Protein AF-A0A4Y9PI02-F1 (afdb_monomer)

Radius of gyration: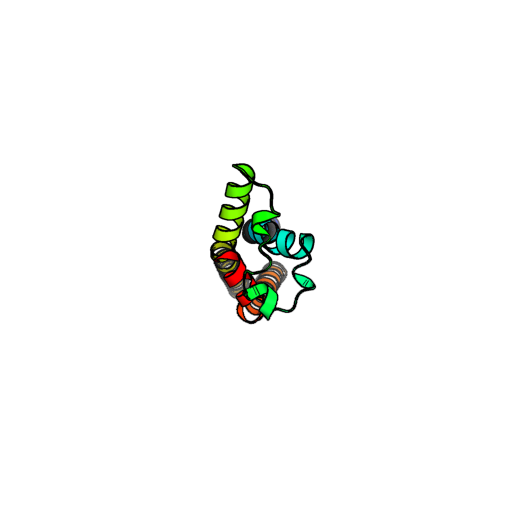 20.37 Å; Cα contacts (8 Å, |Δi|>4): 113; chains: 1; bounding box: 60×31×55 Å

Solvent-accessible surface area (backbone atoms only — not comparable to full-atom values): 7819 Å² total; per-residue (Å²): 137,82,85,80,76,80,72,76,71,61,63,62,49,52,50,50,53,51,48,53,50,51,50,51,49,64,33,40,46,42,31,46,61,39,44,51,44,55,38,58,76,71,47,52,80,77,49,58,65,71,56,53,44,60,55,77,76,55,55,78,78,75,42,66,75,62,76,70,23,53,50,42,50,50,40,20,60,49,17,71,62,44,28,62,52,41,38,50,52,49,28,52,52,19,49,53,48,26,50,53,20,58,78,69,71,57,52,86,56,61,21,53,53,22,46,52,52,22,53,49,34,51,50,52,49,47,56,45,76,71,31,71,65,43,56,28,51,50,47,39,72,74,108

Sequence (143 aa):
MTTTEARPRTDRDWRLVGWLIAVAVLGTLPYLIGVLLPYYVNGLHLLPLEEMASGRHDPKDLWPQGFVGGLAQLAGFLSLALTPLALAFIGLGSAAAGIAGLLTGDIRRTAAAAMIVLTGACALGLAWFLGDTSAALTTWRMD

Structure (mmCIF, N/CA/C/O backbone):
data_AF-A0A4Y9PI02-F1
#
_entry.id   AF-A0A4Y9PI02-F1
#
loop_
_atom_site.group_PDB
_atom_site.id
_atom_site.type_symbol
_atom_site.label_atom_id
_atom_site.label_alt_id
_atom_site.label_comp_id
_atom_site.label_asym_id
_atom_site.label_entity_id
_atom_site.label_seq_id
_atom_site.pdbx_PDB_ins_code
_atom_site.Cartn_x
_atom_site.Cartn_y
_atom_site.Cartn_z
_atom_site.occupancy
_atom_site.B_iso_or_equiv
_atom_site.auth_seq_id
_atom_site.auth_comp_id
_atom_site.auth_asym_id
_atom_site.auth_atom_id
_atom_site.pdbx_PDB_model_num
ATOM 1 N N . MET A 1 1 ? -41.305 9.989 33.162 1.00 47.00 1 MET A N 1
ATOM 2 C CA . MET A 1 1 ? -40.844 9.079 32.093 1.00 47.00 1 MET A CA 1
ATOM 3 C C . MET A 1 1 ? -40.067 9.906 31.087 1.00 47.00 1 MET A C 1
ATOM 5 O O . MET A 1 1 ? -40.673 10.639 30.323 1.00 47.00 1 MET A O 1
ATOM 9 N N . THR A 1 2 ? -38.741 9.881 31.161 1.00 50.91 2 THR A N 1
ATOM 10 C CA . THR A 1 2 ? -37.853 10.565 30.213 1.00 5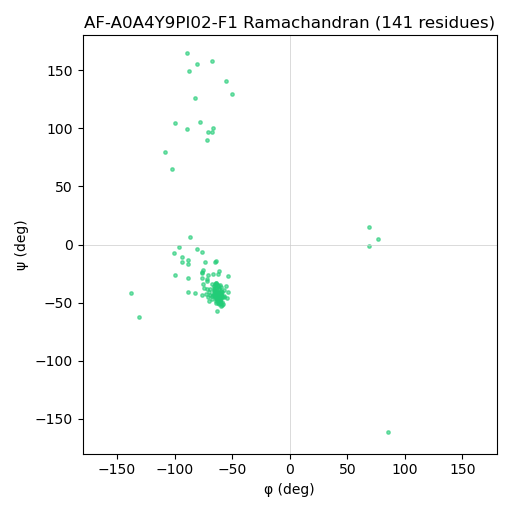0.91 2 THR A CA 1
ATOM 11 C C . THR A 1 2 ? -37.349 9.532 29.215 1.00 50.91 2 THR A C 1
ATOM 13 O O . THR A 1 2 ? -36.523 8.687 29.553 1.00 50.91 2 THR A O 1
ATOM 16 N N . THR A 1 3 ? -37.898 9.556 28.006 1.00 56.12 3 THR A N 1
ATOM 17 C CA . THR A 1 3 ? -37.401 8.810 26.851 1.00 56.12 3 THR A CA 1
ATOM 18 C C . THR A 1 3 ? -36.089 9.440 26.399 1.00 56.12 3 THR A C 1
ATOM 20 O O . THR A 1 3 ? -36.069 10.446 25.695 1.00 56.12 3 THR A O 1
ATOM 23 N N . THR A 1 4 ? -34.975 8.869 26.847 1.00 54.75 4 THR A N 1
ATOM 24 C CA . THR A 1 4 ? -33.645 9.196 26.332 1.00 54.75 4 THR A CA 1
ATOM 25 C C . THR A 1 4 ? -33.530 8.604 24.929 1.00 54.75 4 THR A C 1
ATOM 27 O O . THR A 1 4 ? -33.158 7.445 24.761 1.00 54.75 4 THR A O 1
ATOM 30 N N . GLU A 1 5 ? -33.907 9.373 23.910 1.00 55.75 5 GLU A N 1
ATOM 31 C CA . GLU A 1 5 ? -33.640 9.015 22.518 1.00 55.75 5 GLU A CA 1
ATOM 32 C C . GLU A 1 5 ? -32.125 9.045 22.272 1.00 55.75 5 GLU A C 1
ATOM 34 O O . GLU A 1 5 ? -31.509 10.098 22.097 1.00 55.75 5 GLU A O 1
ATOM 39 N N . ALA A 1 6 ? -31.503 7.868 22.280 1.00 58.44 6 ALA A N 1
ATOM 40 C CA . ALA A 1 6 ? -30.130 7.689 21.837 1.00 58.44 6 ALA A CA 1
ATOM 41 C C . ALA A 1 6 ? -30.056 7.932 20.318 1.00 58.44 6 ALA A C 1
ATOM 43 O O . ALA A 1 6 ? -30.362 7.055 19.512 1.00 58.44 6 ALA A O 1
ATOM 44 N N . ARG A 1 7 ? -29.682 9.153 19.920 1.00 58.16 7 ARG A N 1
ATOM 45 C CA . ARG A 1 7 ? -29.412 9.520 18.521 1.00 58.16 7 ARG A CA 1
ATOM 46 C C . ARG A 1 7 ? -28.156 8.816 17.964 1.00 58.16 7 ARG A C 1
ATOM 48 O O . ARG A 1 7 ? -27.305 8.360 18.730 1.00 58.16 7 ARG A O 1
ATOM 55 N N . PRO A 1 8 ? -28.045 8.694 16.628 1.00 53.53 8 PRO A N 1
ATOM 56 C CA . PRO A 1 8 ? -27.414 7.565 15.954 1.00 53.53 8 PRO A CA 1
ATOM 57 C C . PRO A 1 8 ? -25.888 7.660 15.987 1.00 53.53 8 PRO A C 1
ATOM 59 O O . PRO A 1 8 ? -25.259 8.414 15.248 1.00 53.53 8 PRO A O 1
ATOM 62 N N . ARG A 1 9 ? -25.270 6.838 16.836 1.00 59.75 9 ARG A N 1
ATOM 63 C CA . ARG A 1 9 ? -23.809 6.689 16.934 1.00 59.75 9 ARG A CA 1
ATOM 64 C C . ARG A 1 9 ? -23.180 6.106 15.652 1.00 59.75 9 ARG A C 1
ATOM 66 O O . ARG A 1 9 ? -21.981 6.241 15.437 1.00 59.75 9 ARG A O 1
ATOM 73 N N . THR A 1 10 ? -24.000 5.538 14.768 1.00 63.50 10 THR A N 1
ATOM 74 C CA . THR A 1 10 ? -23.602 4.864 13.524 1.00 63.50 10 THR A CA 1
ATOM 75 C C . THR A 1 10 ? -22.935 5.776 12.496 1.00 63.50 10 THR A C 1
ATOM 77 O O . THR A 1 10 ? -22.035 5.328 11.789 1.00 63.50 10 THR A O 1
ATOM 80 N N . ASP A 1 11 ? -23.324 7.048 12.402 1.00 70.38 11 ASP A N 1
ATOM 81 C CA . ASP A 1 11 ? -22.837 7.920 11.320 1.00 70.38 11 ASP A CA 1
ATOM 82 C C . ASP A 1 11 ? -21.362 8.302 11.498 1.00 70.38 11 ASP A C 1
ATOM 84 O O . ASP A 1 11 ? -20.626 8.472 10.524 1.00 70.38 11 ASP A O 1
ATOM 88 N N . ARG A 1 12 ? -20.903 8.414 12.750 1.00 72.19 12 ARG A N 1
ATOM 89 C CA . ARG A 1 12 ? -19.503 8.722 13.073 1.00 72.19 12 ARG A CA 1
ATOM 90 C C . ARG A 1 12 ? -18.577 7.555 12.728 1.00 72.19 12 ARG A C 1
ATOM 92 O O . ARG A 1 12 ? -17.482 7.774 12.213 1.00 72.19 12 ARG A O 1
ATOM 99 N N . ASP A 1 13 ? -19.047 6.341 12.965 1.00 71.06 13 ASP A N 1
ATOM 100 C CA . ASP A 1 13 ? -18.307 5.101 12.749 1.00 71.06 13 ASP A CA 1
ATOM 101 C C . ASP A 1 13 ? -18.101 4.820 11.256 1.00 71.06 13 ASP A C 1
ATOM 103 O O . ASP A 1 13 ? -16.987 4.530 10.819 1.00 71.06 13 ASP A O 1
ATOM 107 N N . TRP A 1 14 ? -19.140 5.019 10.440 1.00 73.94 14 TRP A N 1
ATOM 108 C CA . TRP A 1 14 ? -19.028 4.901 8.984 1.00 73.94 14 TRP A CA 1
ATOM 109 C C . TRP A 1 14 ? -18.154 5.983 8.358 1.00 73.94 14 TRP A C 1
ATOM 111 O O . TRP A 1 14 ? -17.435 5.705 7.400 1.00 73.94 14 TRP A O 1
ATOM 121 N N . ARG A 1 15 ? -18.155 7.200 8.915 1.00 81.00 15 ARG A N 1
ATOM 122 C CA . ARG A 1 15 ? -17.224 8.255 8.491 1.00 81.00 15 ARG A CA 1
ATOM 123 C C . ARG A 1 15 ? -15.775 7.865 8.755 1.00 81.00 15 ARG A C 1
ATOM 125 O O . ARG A 1 15 ? -14.937 8.106 7.894 1.00 81.00 15 ARG A O 1
ATOM 132 N N . LEU A 1 16 ? -15.478 7.254 9.904 1.00 76.75 16 LEU A N 1
ATOM 133 C CA . LEU A 1 16 ? -14.129 6.777 10.219 1.00 76.75 16 LEU A CA 1
ATOM 134 C C . LEU A 1 16 ? -13.689 5.675 9.249 1.00 76.75 16 LEU A C 1
ATOM 136 O O . LEU A 1 16 ? -12.595 5.754 8.699 1.00 76.75 16 LEU A O 1
ATOM 140 N N . VAL A 1 17 ? -14.551 4.686 8.995 1.00 74.25 17 VAL A N 1
ATOM 141 C CA . VAL A 1 17 ? -14.270 3.615 8.024 1.00 74.25 17 VAL A CA 1
ATOM 142 C C . VAL A 1 17 ? -14.065 4.191 6.622 1.00 74.25 17 VAL A C 1
ATOM 144 O O . VAL A 1 17 ? -13.089 3.851 5.958 1.00 74.25 17 VAL A O 1
ATOM 147 N N . GLY A 1 18 ? -14.928 5.114 6.191 1.00 79.94 18 GLY A N 1
ATOM 148 C CA . GLY A 1 18 ? -14.784 5.811 4.913 1.00 79.94 18 GLY A CA 1
ATOM 149 C C . GLY A 1 18 ? -13.466 6.580 4.807 1.00 79.94 18 GLY A C 1
ATOM 150 O O . GLY A 1 18 ? -12.803 6.510 3.775 1.00 79.94 18 GLY A O 1
ATOM 151 N N . TRP A 1 19 ? -13.036 7.244 5.883 1.00 83.19 19 TRP A N 1
ATOM 152 C CA . TRP A 1 19 ? -11.735 7.912 5.946 1.00 83.19 19 TRP A CA 1
ATOM 153 C C . TRP A 1 19 ? -10.563 6.936 5.856 1.00 83.19 19 TRP A C 1
ATOM 155 O O . TRP A 1 19 ? -9.633 7.189 5.096 1.00 83.19 19 TRP A O 1
ATOM 165 N N . LEU A 1 20 ? -10.611 5.815 6.578 1.00 75.88 20 LEU A N 1
ATOM 166 C CA . LEU A 1 20 ? -9.570 4.784 6.512 1.00 75.88 20 LEU A CA 1
ATOM 167 C C . LEU A 1 20 ? -9.453 4.202 5.098 1.00 75.88 20 LEU A C 1
ATOM 169 O O . LEU A 1 20 ? -8.343 4.050 4.595 1.00 75.88 20 LEU A O 1
ATOM 173 N N . ILE A 1 21 ? -10.585 3.950 4.432 1.00 78.44 21 ILE A N 1
ATOM 174 C CA . ILE A 1 21 ? -10.616 3.504 3.032 1.00 78.44 21 ILE A CA 1
ATOM 175 C C . ILE A 1 21 ? -10.034 4.580 2.113 1.00 78.44 21 ILE A C 1
ATOM 177 O O . ILE A 1 21 ? -9.197 4.268 1.272 1.00 78.44 21 ILE A O 1
ATOM 181 N N . ALA A 1 22 ? -10.434 5.844 2.273 1.00 83.19 22 ALA A N 1
ATOM 182 C CA . ALA A 1 22 ? -9.925 6.937 1.448 1.00 83.19 22 ALA A CA 1
ATOM 183 C C . ALA A 1 22 ? -8.403 7.088 1.585 1.00 83.19 22 ALA A C 1
ATOM 185 O O . ALA A 1 22 ? -7.708 7.206 0.579 1.00 83.19 22 ALA A O 1
ATOM 186 N N . VAL A 1 23 ? -7.874 7.014 2.809 1.00 82.75 23 VAL A N 1
ATOM 187 C CA . VAL A 1 23 ? -6.428 7.046 3.070 1.00 82.75 23 VAL A CA 1
ATOM 188 C C . VAL A 1 23 ? -5.734 5.819 2.474 1.00 82.75 23 VAL A C 1
ATOM 190 O O . VAL A 1 23 ? -4.67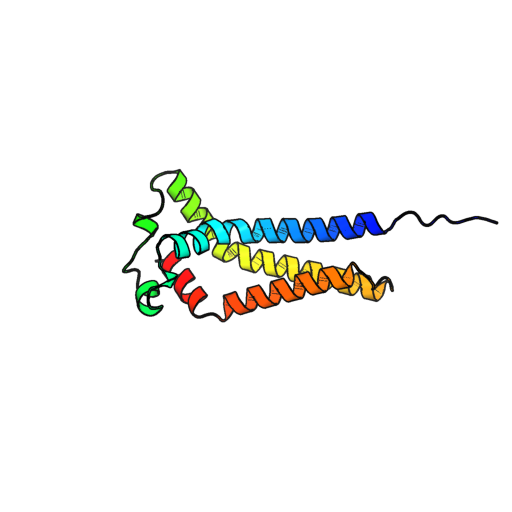3 5.966 1.874 1.00 82.75 23 VAL A O 1
ATOM 193 N N . ALA A 1 24 ? -6.341 4.631 2.560 1.00 74.44 24 ALA A N 1
ATOM 194 C CA . ALA A 1 24 ? -5.817 3.418 1.930 1.00 74.44 24 ALA A CA 1
ATOM 195 C C . ALA A 1 24 ? -5.714 3.547 0.413 1.00 74.44 24 ALA A C 1
ATOM 197 O O . ALA A 1 24 ? -4.662 3.268 -0.164 1.00 74.44 24 ALA A O 1
ATOM 198 N N . VAL A 1 25 ? -6.779 4.021 -0.231 1.00 80.56 25 VAL A N 1
ATOM 199 C CA . VAL A 1 25 ? -6.796 4.251 -1.675 1.00 80.56 25 VAL A CA 1
ATOM 200 C C . VAL A 1 25 ? -5.752 5.300 -2.039 1.00 80.56 25 VAL A C 1
ATOM 202 O O . VAL A 1 25 ? -4.905 5.032 -2.879 1.00 80.56 25 VAL A O 1
ATOM 205 N N . LEU A 1 26 ? -5.733 6.455 -1.372 1.00 83.44 26 LEU A N 1
ATOM 206 C CA . LEU A 1 26 ? -4.790 7.533 -1.681 1.00 83.44 26 LEU A CA 1
ATOM 207 C C . LEU A 1 26 ? -3.325 7.149 -1.429 1.00 83.44 26 LEU A C 1
ATOM 209 O O . LEU A 1 26 ? -2.453 7.594 -2.168 1.00 83.44 26 LEU A O 1
ATOM 213 N N . GLY A 1 27 ? -3.044 6.316 -0.426 1.00 78.12 27 GLY A N 1
ATOM 214 C CA . GLY A 1 27 ? -1.691 5.833 -0.132 1.00 78.12 27 GLY A CA 1
ATOM 215 C C . GLY A 1 27 ? -1.196 4.739 -1.084 1.00 78.12 27 GLY A C 1
ATOM 216 O O . GLY A 1 27 ? 0.012 4.567 -1.250 1.00 78.12 27 GLY A O 1
ATOM 217 N N . THR A 1 28 ? -2.111 4.006 -1.725 1.00 74.25 28 THR A N 1
ATOM 218 C CA . THR A 1 28 ? -1.778 2.918 -2.663 1.00 74.25 28 THR A CA 1
ATOM 219 C C . THR A 1 28 ? -1.867 3.345 -4.128 1.00 74.25 28 THR A C 1
ATOM 221 O O . THR A 1 28 ? -1.140 2.805 -4.957 1.00 74.25 28 THR A O 1
ATOM 224 N N . LEU A 1 29 ? -2.686 4.348 -4.465 1.00 80.38 29 LEU A N 1
ATOM 225 C CA . LEU A 1 29 ? -2.886 4.820 -5.840 1.00 80.38 29 LEU A CA 1
ATOM 226 C C . LEU A 1 29 ? -1.575 5.207 -6.552 1.00 80.38 29 LEU A C 1
ATOM 228 O O . LEU A 1 29 ? -1.382 4.771 -7.689 1.00 80.38 29 LEU A O 1
ATOM 232 N N . PRO A 1 30 ? -0.652 5.972 -5.927 1.00 80.62 30 PRO A N 1
ATOM 233 C CA . PRO A 1 30 ? 0.605 6.344 -6.572 1.00 80.62 30 PRO A CA 1
ATOM 234 C C . PRO A 1 30 ? 1.463 5.124 -6.911 1.00 80.62 30 PRO A C 1
ATOM 236 O O . PRO A 1 30 ? 2.105 5.104 -7.955 1.00 80.62 30 PRO A O 1
ATOM 239 N N . TYR A 1 31 ? 1.420 4.091 -6.069 1.00 75.62 31 TYR A N 1
ATOM 240 C CA . TYR A 1 31 ? 2.132 2.838 -6.292 1.00 75.62 31 TYR A CA 1
ATOM 241 C C . TYR A 1 31 ? 1.511 2.024 -7.432 1.00 75.62 31 TYR A C 1
ATOM 243 O O . TYR A 1 31 ? 2.211 1.570 -8.341 1.00 75.62 31 TYR A O 1
ATOM 251 N N . LEU A 1 32 ? 0.178 1.910 -7.440 1.00 80.38 32 LEU A N 1
ATOM 252 C CA . LEU A 1 32 ? -0.556 1.241 -8.514 1.00 80.38 32 LEU A CA 1
ATOM 253 C C . LEU A 1 32 ? -0.249 1.870 -9.879 1.00 80.38 32 LEU A C 1
ATOM 255 O O . LEU A 1 32 ? 0.006 1.153 -10.840 1.00 80.38 32 LEU A O 1
ATOM 259 N N . ILE A 1 33 ? -0.244 3.202 -9.962 1.00 80.94 33 ILE A N 1
ATOM 260 C CA . ILE A 1 33 ? -0.067 3.937 -11.222 1.00 80.94 33 ILE A CA 1
ATOM 261 C C . ILE A 1 33 ? 1.411 4.067 -11.608 1.00 80.94 33 ILE A C 1
ATOM 263 O O . ILE A 1 33 ? 1.752 3.949 -12.781 1.00 80.94 33 ILE A O 1
ATOM 267 N N . GLY A 1 34 ? 2.287 4.346 -10.644 1.00 75.44 34 GLY A N 1
ATOM 268 C CA . GLY A 1 34 ? 3.691 4.684 -10.887 1.00 75.44 34 GLY A CA 1
ATOM 269 C C . GLY A 1 34 ? 4.641 3.489 -10.942 1.00 75.44 34 GLY A C 1
ATOM 270 O O . GLY A 1 34 ? 5.787 3.664 -11.368 1.00 75.44 34 GLY A O 1
ATOM 271 N N . VAL A 1 35 ? 4.185 2.307 -10.507 1.00 77.31 35 VAL A N 1
ATOM 272 C CA . VAL A 1 35 ? 4.993 1.078 -10.456 1.00 77.31 35 VAL A CA 1
ATOM 273 C C . VAL A 1 35 ? 4.261 -0.105 -11.097 1.00 77.31 35 VAL A C 1
ATOM 275 O O . VAL A 1 35 ? 4.719 -0.614 -12.118 1.00 77.31 35 VAL A O 1
ATOM 278 N N . LEU A 1 36 ? 3.109 -0.526 -10.557 1.00 79.25 36 LEU A N 1
ATOM 279 C CA . LEU A 1 36 ? 2.418 -1.742 -11.030 1.00 79.25 36 LEU A CA 1
ATOM 280 C C . LEU A 1 36 ? 1.864 -1.611 -12.450 1.00 79.25 36 LEU A C 1
ATOM 282 O O . LEU A 1 36 ? 1.999 -2.530 -13.253 1.00 79.25 36 LEU A O 1
ATOM 286 N N . LEU A 1 37 ? 1.230 -0.486 -12.770 1.00 81.56 37 LEU A N 1
ATOM 287 C CA . LEU A 1 37 ? 0.685 -0.249 -14.100 1.00 81.56 37 LEU A CA 1
ATOM 288 C C . LEU A 1 37 ? 1.791 -0.317 -15.174 1.00 81.56 37 LEU A C 1
ATOM 290 O O . LEU A 1 37 ? 1.633 -1.113 -16.099 1.00 81.56 37 LEU A O 1
ATOM 294 N N . PRO A 1 38 ? 2.926 0.404 -15.052 1.00 76.19 38 PRO A N 1
ATOM 295 C CA . PRO A 1 38 ? 4.051 0.239 -15.967 1.00 76.19 38 PRO A CA 1
ATOM 296 C C . PRO A 1 38 ? 4.591 -1.187 -16.027 1.00 76.19 38 PRO A C 1
ATOM 298 O O . PRO A 1 38 ? 4.910 -1.665 -17.114 1.00 76.19 38 PRO A O 1
ATOM 301 N N . TYR A 1 39 ? 4.665 -1.878 -14.890 1.00 77.56 39 TYR A N 1
ATOM 302 C CA . TYR A 1 39 ? 5.123 -3.263 -14.829 1.00 77.56 39 TYR A CA 1
ATOM 303 C C . TYR A 1 39 ? 4.270 -4.202 -15.701 1.00 77.56 39 TYR A C 1
ATOM 305 O O . TYR A 1 39 ? 4.804 -4.992 -16.484 1.00 77.56 39 TYR A O 1
ATOM 313 N N . TYR A 1 40 ? 2.941 -4.081 -15.640 1.00 81.50 40 TYR A N 1
ATOM 314 C CA . TYR A 1 40 ? 2.051 -4.900 -16.467 1.00 81.50 40 TYR A CA 1
ATOM 315 C C . TYR A 1 40 ? 1.991 -4.442 -17.924 1.00 81.50 40 TYR A C 1
ATOM 317 O O . TYR A 1 40 ? 2.059 -5.284 -18.818 1.00 81.50 40 TYR A O 1
ATOM 325 N N . VAL A 1 41 ? 1.897 -3.131 -18.170 1.00 81.94 41 VAL A N 1
ATOM 326 C CA . VAL A 1 41 ? 1.783 -2.561 -19.526 1.00 81.94 41 VAL A CA 1
ATOM 327 C C . VAL A 1 41 ? 3.008 -2.889 -20.379 1.00 81.94 41 VAL A C 1
ATOM 329 O O . VAL A 1 41 ? 2.859 -3.188 -21.559 1.00 81.94 41 VAL A O 1
ATOM 332 N N . ASN A 1 42 ? 4.203 -2.896 -19.784 1.00 76.44 42 ASN A N 1
ATOM 333 C CA . ASN A 1 42 ? 5.440 -3.229 -20.495 1.00 76.44 42 ASN A CA 1
ATOM 334 C C . ASN A 1 42 ? 5.739 -4.738 -20.534 1.00 76.44 42 ASN A C 1
ATOM 336 O O . ASN A 1 42 ? 6.811 -5.135 -20.976 1.00 76.44 42 ASN A O 1
ATOM 340 N N . GLY A 1 43 ? 4.824 -5.591 -20.059 1.00 77.12 43 GLY A N 1
ATOM 341 C CA . GLY A 1 43 ? 5.006 -7.043 -20.120 1.00 77.12 43 GLY A CA 1
ATOM 342 C C . GLY A 1 43 ? 6.107 -7.589 -19.206 1.00 77.12 43 GLY A C 1
ATOM 343 O O . GLY A 1 43 ? 6.488 -8.744 -19.360 1.00 77.12 43 GLY A O 1
ATOM 344 N N . LEU A 1 44 ? 6.594 -6.812 -18.230 1.00 76.56 44 LEU A N 1
ATOM 345 C CA . LEU A 1 44 ? 7.678 -7.236 -17.329 1.00 76.56 44 LEU A CA 1
ATOM 346 C C . LEU A 1 44 ? 7.300 -8.456 -16.483 1.00 76.56 44 LEU A C 1
ATOM 348 O O . LEU A 1 44 ? 8.161 -9.235 -16.098 1.00 76.56 44 LEU A O 1
ATOM 352 N N . HIS A 1 45 ? 6.005 -8.655 -16.246 1.00 79.31 45 HIS A N 1
ATOM 353 C CA . HIS A 1 45 ? 5.458 -9.843 -15.592 1.00 79.31 45 HIS A CA 1
ATOM 354 C C . HIS A 1 45 ? 5.658 -11.154 -16.365 1.00 79.31 45 HIS A C 1
ATOM 356 O O . HIS A 1 45 ? 5.451 -12.224 -15.797 1.00 79.31 45 HIS A O 1
ATOM 3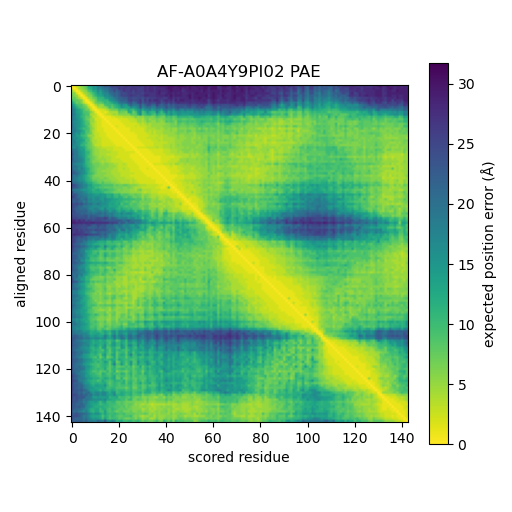62 N N . LEU A 1 46 ? 6.027 -11.084 -17.646 1.00 83.19 46 LEU A N 1
ATOM 363 C CA . LEU A 1 46 ? 6.326 -12.249 -18.481 1.00 83.19 46 LEU A CA 1
ATOM 364 C C . LEU A 1 46 ? 7.821 -12.597 -18.485 1.00 83.19 46 LEU A C 1
ATOM 366 O O . LEU A 1 46 ? 8.187 -13.657 -18.989 1.00 83.19 46 LEU A O 1
ATOM 370 N N . LEU A 1 47 ? 8.676 -11.717 -17.953 1.00 80.69 47 LEU A N 1
ATOM 371 C CA . LEU A 1 47 ? 10.119 -11.924 -17.907 1.00 80.69 47 LEU A CA 1
ATOM 372 C C . LEU A 1 47 ? 10.530 -12.697 -16.643 1.00 80.69 47 LEU A C 1
ATOM 374 O O . LEU A 1 47 ? 9.908 -12.536 -15.587 1.00 80.69 47 LEU A O 1
ATOM 378 N N . PRO A 1 48 ? 11.605 -13.501 -16.710 1.00 83.69 48 PRO A N 1
ATOM 379 C CA . PRO A 1 48 ? 12.247 -14.040 -15.518 1.00 83.69 48 PRO A CA 1
ATOM 380 C C . PRO A 1 48 ? 12.650 -12.915 -14.555 1.00 83.69 48 PRO A C 1
ATOM 382 O O . PRO A 1 48 ? 13.157 -11.873 -14.977 1.00 83.69 48 PRO A O 1
ATOM 385 N N . LEU A 1 49 ? 12.481 -13.140 -13.247 1.00 74.62 49 LEU A N 1
ATOM 386 C CA . LEU A 1 49 ? 12.811 -12.153 -12.206 1.00 74.62 49 LEU A CA 1
ATOM 387 C C . LEU A 1 49 ? 14.269 -11.670 -12.284 1.00 74.62 49 LEU A C 1
ATOM 389 O O . LEU A 1 49 ? 14.536 -10.495 -12.053 1.00 74.62 49 LEU A O 1
ATOM 393 N N . GLU A 1 50 ? 15.199 -12.553 -12.655 1.00 78.56 50 GLU A N 1
ATOM 394 C CA . GLU A 1 50 ? 16.624 -12.234 -12.816 1.00 78.56 50 GLU A CA 1
ATOM 395 C C . GLU A 1 50 ? 16.876 -11.245 -13.963 1.00 78.56 50 GLU A C 1
ATOM 397 O O . GLU A 1 50 ? 17.672 -10.317 -13.829 1.00 78.56 50 GLU A O 1
ATOM 402 N N . GLU A 1 51 ? 16.163 -11.398 -15.082 1.00 75.19 51 GLU A N 1
ATOM 403 C CA . GLU A 1 51 ? 16.268 -10.495 -16.231 1.00 75.19 51 GLU A CA 1
ATOM 404 C C . GLU A 1 51 ? 15.630 -9.140 -15.925 1.00 75.19 51 GLU A C 1
ATOM 406 O O . GLU A 1 51 ? 16.188 -8.100 -16.278 1.00 75.19 51 GLU A O 1
ATOM 411 N N . MET A 1 52 ? 14.511 -9.142 -15.200 1.00 72.62 52 MET A N 1
ATOM 412 C CA . MET A 1 52 ? 13.843 -7.925 -14.745 1.00 72.62 52 MET A CA 1
ATOM 413 C C . MET A 1 52 ? 14.713 -7.125 -13.762 1.00 72.62 52 MET A C 1
ATOM 415 O O . MET A 1 52 ? 14.816 -5.906 -13.879 1.00 72.62 52 MET A O 1
ATOM 419 N N . ALA A 1 53 ? 15.368 -7.806 -12.818 1.00 72.50 53 ALA A N 1
ATOM 420 C CA . ALA A 1 53 ? 16.255 -7.179 -11.841 1.00 72.50 53 ALA A CA 1
ATOM 421 C C . ALA A 1 53 ? 17.597 -6.722 -12.442 1.00 72.50 53 ALA A C 1
ATOM 423 O O . ALA A 1 53 ? 18.304 -5.942 -11.814 1.00 72.50 53 ALA A O 1
ATOM 424 N N . SER A 1 54 ? 17.954 -7.191 -13.645 1.00 74.12 54 SER A N 1
ATOM 425 C CA . SER A 1 54 ? 19.229 -6.861 -14.298 1.00 74.12 54 SER A CA 1
ATOM 426 C C . SER A 1 54 ? 19.296 -5.458 -14.912 1.00 74.12 54 SER A C 1
ATOM 428 O O . SER A 1 54 ? 20.336 -5.097 -15.459 1.00 74.12 54 SER A O 1
ATOM 430 N N . GLY A 1 55 ? 18.183 -4.713 -14.930 1.00 66.38 55 GLY A N 1
ATOM 431 C CA . GLY A 1 55 ? 18.098 -3.384 -15.554 1.00 66.38 55 GLY A CA 1
ATOM 432 C C . GLY A 1 55 ? 18.203 -3.391 -17.089 1.00 66.38 55 GLY A C 1
ATOM 433 O O . GLY A 1 55 ? 18.101 -2.350 -17.728 1.00 66.38 55 GLY A O 1
ATOM 434 N N . ARG A 1 56 ? 18.382 -4.563 -17.718 1.00 66.06 56 ARG A N 1
ATOM 435 C CA . ARG A 1 56 ? 18.661 -4.695 -19.159 1.00 66.06 56 ARG A CA 1
ATOM 436 C C . ARG A 1 56 ? 17.456 -4.368 -20.055 1.00 66.06 56 ARG A C 1
ATOM 438 O O . ARG A 1 56 ? 17.644 -3.967 -21.201 1.00 66.06 56 ARG A O 1
ATOM 445 N N . HIS A 1 57 ? 16.236 -4.531 -19.546 1.00 63.94 57 HIS A N 1
ATOM 446 C CA . HIS A 1 57 ? 14.993 -4.170 -20.229 1.00 63.94 57 HIS A CA 1
ATOM 447 C C . HIS A 1 57 ? 14.387 -2.956 -19.557 1.00 63.94 57 HIS A C 1
ATOM 449 O O . HIS A 1 57 ? 13.492 -3.108 -18.732 1.00 63.94 57 HIS A O 1
ATOM 455 N N . ASP A 1 58 ? 14.915 -1.774 -19.869 1.00 62.53 58 ASP A N 1
ATOM 456 C CA . ASP A 1 58 ? 14.612 -0.596 -19.083 1.00 62.53 58 ASP A CA 1
ATOM 457 C C . ASP A 1 58 ? 13.360 0.155 -19.579 1.00 62.53 58 ASP A C 1
ATOM 459 O O . ASP A 1 58 ? 13.412 0.924 -20.539 1.00 62.53 58 ASP A O 1
ATOM 463 N N . PRO A 1 59 ? 12.182 -0.024 -18.961 1.00 55.97 59 PRO A N 1
ATOM 464 C CA . PRO A 1 59 ? 10.937 0.556 -19.433 1.00 55.97 59 PRO A CA 1
ATOM 465 C C . PRO A 1 59 ? 10.799 2.018 -19.012 1.00 55.97 59 PRO A C 1
ATOM 467 O O . PRO A 1 59 ? 9.829 2.654 -19.418 1.00 55.97 59 PRO A O 1
ATOM 470 N N . LYS A 1 60 ? 11.728 2.590 -18.222 1.00 59.94 60 LYS A N 1
ATOM 471 C CA . LYS A 1 60 ? 11.789 4.058 -18.047 1.00 59.94 60 LYS A CA 1
ATOM 472 C C . LYS A 1 60 ? 12.050 4.763 -19.378 1.00 59.94 60 LYS A C 1
ATOM 474 O O . LYS A 1 60 ? 11.599 5.898 -19.513 1.00 59.94 60 LYS A O 1
ATOM 479 N N . ASP A 1 61 ? 12.634 4.076 -20.362 1.00 61.53 61 ASP A N 1
ATOM 480 C CA . ASP A 1 61 ? 12.728 4.567 -21.741 1.00 61.53 61 ASP A CA 1
ATOM 481 C C . ASP A 1 61 ? 11.401 4.450 -22.512 1.00 61.53 61 ASP A C 1
ATOM 483 O O . ASP A 1 61 ? 11.157 5.219 -23.442 1.00 61.53 61 ASP A O 1
ATOM 487 N N . LEU A 1 62 ? 10.527 3.522 -22.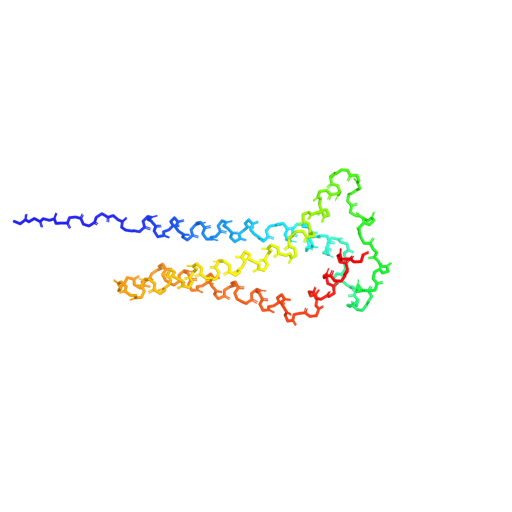109 1.00 59.62 62 LEU A N 1
ATOM 488 C CA . LEU A 1 62 ? 9.225 3.236 -22.730 1.00 59.62 62 LEU A CA 1
ATOM 489 C C . LEU A 1 62 ? 8.057 3.993 -22.074 1.00 59.62 62 LEU A C 1
ATOM 491 O O . LEU A 1 62 ? 6.964 4.073 -22.638 1.00 59.62 62 LEU A O 1
ATOM 495 N N . TRP A 1 63 ? 8.266 4.550 -20.880 1.00 67.00 63 TRP A N 1
ATOM 496 C CA . TRP A 1 63 ? 7.291 5.385 -20.181 1.00 67.00 63 TRP A CA 1
ATOM 497 C C . TRP A 1 63 ? 7.314 6.817 -20.741 1.00 67.00 63 TRP A C 1
ATOM 499 O O . TRP A 1 63 ? 8.335 7.231 -21.292 1.00 67.00 63 TRP A O 1
ATOM 509 N N . PRO A 1 64 ? 6.221 7.602 -20.631 1.00 67.31 64 PRO A N 1
ATOM 510 C CA . PRO A 1 64 ? 6.166 8.944 -21.200 1.00 67.31 64 PRO A CA 1
ATOM 511 C C . PRO A 1 64 ? 7.391 9.768 -20.804 1.00 67.31 64 PRO A C 1
ATOM 513 O O . PRO A 1 64 ? 7.736 9.832 -19.629 1.00 67.31 64 PRO A O 1
ATOM 516 N N . GLN A 1 65 ? 8.043 10.387 -21.785 1.00 74.56 65 GLN A N 1
ATOM 517 C CA . GLN A 1 65 ? 9.234 11.217 -21.597 1.00 74.56 65 GLN A CA 1
ATOM 518 C C . GLN A 1 65 ? 8.840 12.685 -21.327 1.00 74.56 65 GLN A C 1
ATOM 520 O O . GLN A 1 65 ? 7.701 13.103 -21.559 1.00 74.56 65 GLN A O 1
ATOM 525 N N . GLY A 1 66 ? 9.782 13.495 -20.839 1.00 76.69 66 GLY A N 1
ATOM 526 C CA . GLY A 1 66 ? 9.567 14.920 -20.551 1.00 76.69 66 GLY A CA 1
ATOM 527 C C . GLY A 1 66 ? 8.975 15.198 -19.163 1.00 76.69 66 GLY A C 1
ATOM 528 O O . GLY A 1 66 ? 9.048 14.368 -18.262 1.00 76.69 66 GLY A O 1
ATOM 529 N N . PHE A 1 67 ? 8.395 16.388 -18.966 1.00 79.88 67 PHE A N 1
ATOM 530 C CA . PHE A 1 67 ? 7.948 16.861 -17.643 1.00 79.88 67 PHE A CA 1
ATOM 531 C C . PHE A 1 67 ? 6.939 15.919 -16.961 1.00 79.88 67 PHE A C 1
ATOM 533 O O . PHE A 1 67 ? 7.080 15.599 -15.783 1.00 79.88 67 PHE A O 1
ATOM 540 N N . VAL A 1 68 ? 5.952 15.423 -17.716 1.00 78.56 68 VAL A N 1
ATOM 541 C CA . VAL A 1 68 ? 4.946 14.468 -17.214 1.00 78.56 68 VAL A CA 1
ATOM 542 C C . VAL A 1 68 ? 5.590 13.122 -16.857 1.00 78.56 68 VAL A C 1
ATOM 544 O O . VAL A 1 68 ? 5.228 12.513 -15.852 1.00 78.56 68 VAL A O 1
ATOM 547 N N . GLY A 1 69 ? 6.594 12.702 -17.629 1.00 76.00 69 GLY A N 1
ATOM 548 C CA . GLY A 1 69 ? 7.421 11.534 -17.344 1.00 76.00 69 GLY A CA 1
ATOM 549 C C . GLY A 1 69 ? 8.177 11.630 -16.032 1.00 76.00 69 GLY A C 1
ATOM 550 O O . GLY A 1 69 ? 8.092 10.730 -15.198 1.00 76.00 69 GLY A O 1
ATOM 551 N N . GLY A 1 70 ? 8.852 12.761 -15.812 1.00 76.75 70 GLY A N 1
ATOM 552 C CA . GLY A 1 70 ? 9.573 13.038 -14.569 1.00 76.75 70 GLY A CA 1
ATOM 553 C C . GLY A 1 70 ? 8.658 13.024 -13.343 1.00 76.75 70 GLY A C 1
ATOM 554 O O . GLY A 1 70 ? 9.015 12.453 -12.315 1.00 76.75 70 GLY A O 1
ATOM 555 N N . LEU A 1 71 ? 7.438 13.565 -13.456 1.00 79.69 71 LEU A N 1
ATOM 556 C CA . LEU A 1 71 ? 6.441 13.493 -12.381 1.00 79.69 71 LEU A CA 1
ATOM 557 C C . LEU A 1 71 ? 5.969 12.060 -12.114 1.00 79.69 71 LEU A C 1
ATOM 559 O O . LEU A 1 71 ? 5.840 11.670 -10.955 1.00 79.69 71 LEU A O 1
ATOM 563 N N . ALA A 1 72 ? 5.741 11.263 -13.160 1.00 76.19 72 ALA A N 1
ATOM 564 C CA . ALA A 1 72 ? 5.370 9.857 -13.011 1.00 76.19 72 ALA A CA 1
ATOM 565 C C . ALA A 1 72 ? 6.504 9.028 -12.382 1.00 76.19 72 ALA A C 1
ATOM 567 O O . ALA A 1 72 ? 6.244 8.154 -11.552 1.00 76.19 72 ALA A O 1
ATOM 568 N N . GLN A 1 73 ? 7.760 9.326 -12.731 1.00 77.88 73 GLN A N 1
ATOM 569 C CA . GLN A 1 73 ? 8.933 8.717 -12.107 1.00 77.88 73 GLN A CA 1
ATOM 570 C C . GLN A 1 73 ? 9.046 9.080 -10.629 1.00 77.88 73 GLN A C 1
ATOM 572 O O . GLN A 1 73 ? 9.141 8.184 -9.790 1.00 77.88 73 GLN A O 1
ATOM 577 N N . LEU A 1 74 ? 8.956 10.370 -10.302 1.00 81.44 74 LEU A N 1
ATOM 578 C CA . LEU A 1 74 ? 8.990 10.849 -8.924 1.00 81.44 74 LEU A CA 1
ATOM 579 C C . LEU A 1 74 ? 7.862 10.234 -8.087 1.00 81.44 74 LEU A C 1
ATOM 581 O O . LEU A 1 74 ? 8.112 9.763 -6.981 1.00 81.44 74 LEU A O 1
ATOM 585 N N . ALA A 1 75 ? 6.637 10.194 -8.616 1.00 79.56 75 ALA A N 1
ATOM 586 C CA . ALA A 1 75 ? 5.502 9.577 -7.938 1.00 79.56 75 ALA A CA 1
ATOM 587 C C . ALA A 1 75 ? 5.736 8.079 -7.682 1.00 79.56 75 ALA A C 1
ATOM 589 O O . ALA A 1 75 ? 5.465 7.606 -6.580 1.00 79.56 75 ALA A O 1
ATOM 590 N N . GLY A 1 76 ? 6.292 7.353 -8.658 1.00 76.69 76 GLY A N 1
ATOM 591 C CA . GLY A 1 76 ? 6.676 5.949 -8.504 1.00 76.69 76 GLY A CA 1
ATOM 592 C C . GLY A 1 76 ? 7.725 5.748 -7.408 1.00 76.69 76 GLY A C 1
ATOM 593 O O . GLY A 1 76 ? 7.514 4.935 -6.511 1.00 76.69 76 GLY A O 1
ATOM 594 N N . PHE A 1 77 ? 8.803 6.536 -7.411 1.00 81.00 77 PHE A N 1
ATOM 595 C CA . PHE A 1 77 ? 9.829 6.494 -6.362 1.00 81.00 77 PHE A CA 1
ATOM 596 C C . PHE A 1 77 ? 9.263 6.790 -4.975 1.00 81.00 77 PHE A C 1
ATOM 598 O O . PHE A 1 77 ? 9.490 6.039 -4.027 1.00 81.00 77 PHE A O 1
ATOM 605 N N . LEU A 1 78 ? 8.492 7.871 -4.855 1.00 81.25 78 LEU A N 1
ATOM 606 C CA . LEU A 1 78 ? 7.923 8.284 -3.579 1.00 81.25 78 LEU A CA 1
ATOM 607 C C . LEU A 1 78 ? 6.929 7.240 -3.055 1.00 81.25 78 LEU A C 1
ATOM 609 O O . LEU A 1 78 ? 6.854 7.007 -1.850 1.00 81.25 78 LEU A O 1
ATOM 613 N N . SER A 1 79 ? 6.209 6.565 -3.955 1.00 82.38 79 SER A N 1
ATOM 614 C CA . SER A 1 79 ? 5.264 5.509 -3.595 1.00 82.38 79 SER A CA 1
ATOM 615 C C . SER A 1 79 ? 5.931 4.290 -2.952 1.00 82.38 79 SER A C 1
ATOM 617 O O . SER A 1 79 ? 5.359 3.728 -2.022 1.00 82.38 79 SER A O 1
ATOM 619 N N . LEU A 1 80 ? 7.165 3.938 -3.339 1.00 78.69 80 LEU A N 1
ATOM 620 C CA . LEU A 1 80 ? 7.893 2.814 -2.732 1.00 78.69 80 LEU A CA 1
ATOM 621 C C . LEU A 1 80 ? 8.122 3.016 -1.227 1.00 78.69 80 LEU A C 1
ATOM 623 O O . LEU A 1 80 ? 8.059 2.056 -0.463 1.00 78.69 80 LEU A O 1
ATOM 627 N N . ALA A 1 81 ? 8.335 4.261 -0.791 1.00 79.12 81 ALA A N 1
ATOM 628 C CA . ALA A 1 81 ? 8.480 4.604 0.622 1.00 79.12 81 ALA A CA 1
ATOM 629 C C . ALA A 1 81 ? 7.131 4.910 1.297 1.00 79.12 81 ALA A C 1
ATOM 631 O O . ALA A 1 81 ? 6.890 4.507 2.437 1.00 79.12 81 ALA A O 1
ATOM 632 N N . LEU A 1 82 ? 6.236 5.622 0.607 1.00 79.38 82 LEU A N 1
ATOM 633 C CA . LEU A 1 82 ? 4.976 6.088 1.188 1.00 79.38 82 LEU A CA 1
ATOM 634 C C . LEU A 1 82 ? 3.933 4.983 1.339 1.00 79.38 82 LEU A C 1
ATOM 636 O O . LEU A 1 82 ? 3.173 5.016 2.303 1.00 79.38 82 LEU A O 1
ATOM 640 N N . THR A 1 83 ? 3.878 4.007 0.436 1.00 77.12 83 THR A N 1
ATOM 641 C CA . THR A 1 83 ? 2.898 2.918 0.503 1.00 77.12 83 THR A CA 1
ATOM 642 C C . THR A 1 83 ? 3.065 2.031 1.743 1.00 77.12 83 THR A C 1
ATOM 644 O O . THR A 1 83 ? 2.066 1.849 2.443 1.00 77.12 83 THR A O 1
ATOM 647 N N . PRO A 1 84 ? 4.265 1.536 2.116 1.00 73.81 84 PRO A N 1
ATOM 648 C CA . PRO A 1 84 ? 4.420 0.782 3.362 1.00 73.81 84 PRO A CA 1
ATOM 649 C C . PRO A 1 84 ? 4.130 1.637 4.607 1.00 73.81 84 PRO A C 1
ATOM 651 O O . PRO A 1 84 ? 3.501 1.149 5.546 1.00 73.81 84 PRO A O 1
ATOM 654 N N . LEU A 1 85 ? 4.497 2.925 4.600 1.00 78.12 85 LEU A N 1
ATOM 655 C CA . LEU A 1 85 ? 4.148 3.865 5.674 1.00 78.12 85 LEU A CA 1
ATOM 656 C C . LEU A 1 85 ? 2.631 4.050 5.802 1.00 78.12 85 LEU A C 1
ATOM 658 O O . LEU A 1 85 ? 2.088 3.952 6.902 1.00 78.12 85 LEU A O 1
ATOM 662 N N . ALA A 1 86 ? 1.932 4.279 4.690 1.00 78.12 86 ALA A N 1
ATOM 663 C CA . ALA A 1 86 ? 0.484 4.439 4.667 1.00 78.12 86 ALA A CA 1
ATOM 664 C C . ALA A 1 86 ? -0.219 3.179 5.188 1.00 78.12 86 ALA A C 1
ATOM 666 O O . ALA A 1 86 ? -1.086 3.281 6.056 1.00 78.12 86 ALA A O 1
ATOM 667 N N . LEU A 1 87 ? 0.199 1.993 4.729 1.00 74.75 87 LEU A N 1
ATOM 668 C CA . LEU A 1 87 ? -0.323 0.712 5.216 1.00 74.75 87 LEU A CA 1
ATOM 669 C C . LEU A 1 87 ? -0.091 0.535 6.723 1.00 74.75 87 LEU A C 1
ATOM 671 O O . LEU A 1 87 ? -1.005 0.101 7.426 1.00 74.75 87 LEU A O 1
ATOM 675 N N . ALA A 1 88 ? 1.077 0.928 7.240 1.00 77.38 88 ALA A N 1
ATOM 676 C CA . ALA A 1 88 ? 1.363 0.893 8.673 1.00 77.38 88 ALA A CA 1
ATOM 677 C C . ALA A 1 88 ? 0.441 1.831 9.471 1.00 77.38 88 ALA A C 1
ATOM 679 O O . ALA A 1 88 ? -0.137 1.412 10.475 1.00 77.38 88 ALA A O 1
ATOM 680 N N . PHE A 1 89 ? 0.237 3.070 9.011 1.00 79.12 89 PHE A N 1
ATOM 681 C CA . PHE A 1 89 ? -0.684 4.014 9.655 1.00 79.12 89 PHE A CA 1
ATOM 682 C C . PHE A 1 89 ? -2.131 3.517 9.648 1.00 79.12 89 PHE A C 1
ATOM 684 O O . PHE A 1 89 ? -2.824 3.629 10.660 1.00 79.12 89 PHE A O 1
ATOM 691 N N . ILE A 1 90 ? -2.584 2.932 8.537 1.00 77.75 90 ILE A N 1
ATOM 692 C CA . ILE A 1 90 ? -3.929 2.355 8.419 1.00 77.75 90 ILE A CA 1
ATOM 693 C C . ILE A 1 90 ? -4.081 1.160 9.354 1.00 77.75 90 ILE A C 1
ATOM 695 O O . ILE A 1 90 ? -5.098 1.056 10.043 1.00 77.75 90 ILE A O 1
ATOM 699 N N . GLY A 1 91 ? -3.075 0.286 9.417 1.00 76.62 91 GLY A N 1
ATOM 700 C CA . GLY A 1 91 ? -3.053 -0.843 10.338 1.00 76.62 91 GLY A CA 1
ATOM 701 C C . GLY A 1 91 ? -3.140 -0.380 11.793 1.00 76.62 91 GLY A C 1
ATOM 702 O O . GLY A 1 91 ? -4.049 -0.785 12.517 1.00 76.62 91 GLY A O 1
ATOM 703 N N . LEU A 1 92 ? -2.270 0.542 12.209 1.00 78.25 92 LEU A N 1
ATOM 704 C CA . LEU A 1 92 ? -2.269 1.090 13.570 1.00 78.25 92 LEU A CA 1
ATOM 705 C C . LEU A 1 92 ? -3.588 1.792 13.917 1.00 78.25 92 LEU A C 1
ATOM 707 O O . LEU A 1 92 ? -4.149 1.549 14.986 1.00 78.25 92 LEU A O 1
ATOM 711 N N . GLY A 1 93 ? -4.114 2.621 13.013 1.00 77.38 93 GLY A N 1
ATOM 712 C CA . GLY A 1 93 ? -5.388 3.315 13.208 1.00 77.38 93 GLY A CA 1
ATOM 713 C C . GLY A 1 93 ? -6.569 2.350 13.320 1.00 77.38 93 GLY A C 1
ATOM 714 O O . GLY A 1 93 ? -7.433 2.519 14.181 1.00 77.38 93 GLY A O 1
ATOM 715 N N . SER A 1 94 ? -6.573 1.294 12.508 1.00 76.56 94 SER A N 1
ATOM 716 C CA . SER A 1 94 ? -7.604 0.255 12.541 1.00 76.56 94 SER A CA 1
ATOM 717 C C . SER A 1 94 ? -7.515 -0.603 13.807 1.00 76.56 94 SER A C 1
ATOM 719 O O . SER A 1 94 ? -8.536 -0.884 14.434 1.00 76.56 94 SER A O 1
ATOM 721 N N . ALA A 1 95 ? -6.304 -0.957 14.245 1.00 76.25 95 ALA A N 1
ATOM 722 C CA . ALA A 1 95 ? -6.078 -1.659 15.505 1.00 76.25 95 ALA A CA 1
ATOM 723 C C . ALA A 1 95 ? -6.546 -0.820 16.704 1.00 76.25 95 ALA A C 1
ATOM 725 O O . ALA A 1 95 ? -7.285 -1.316 17.555 1.00 76.25 95 ALA A O 1
ATOM 726 N N . ALA A 1 96 ? -6.189 0.467 16.743 1.00 79.12 96 ALA A N 1
ATOM 727 C CA . ALA A 1 96 ? -6.617 1.386 17.795 1.00 79.12 96 ALA A CA 1
ATOM 728 C C . ALA A 1 96 ? -8.146 1.541 17.837 1.00 79.12 96 ALA A C 1
ATOM 730 O O . ALA A 1 96 ? -8.739 1.500 18.916 1.00 79.12 96 ALA A O 1
ATOM 731 N N . ALA A 1 97 ? -8.798 1.652 16.673 1.00 75.56 97 ALA A N 1
ATOM 732 C CA . ALA A 1 97 ? -10.255 1.705 16.575 1.00 75.56 97 ALA A CA 1
ATOM 733 C C . ALA A 1 97 ? -10.920 0.399 17.052 1.00 75.56 97 ALA A C 1
ATOM 735 O O . ALA A 1 97 ? -11.910 0.445 17.785 1.00 75.56 97 ALA A O 1
ATOM 736 N N . GLY A 1 98 ? -10.356 -0.760 16.697 1.00 73.38 98 GLY A N 1
ATOM 737 C CA . GLY A 1 98 ? -10.817 -2.067 17.172 1.00 73.38 98 GLY A CA 1
ATOM 738 C C . GLY A 1 98 ? -10.692 -2.223 18.691 1.00 73.38 98 GLY A C 1
ATOM 739 O O . GLY A 1 98 ? -11.659 -2.613 19.347 1.00 73.38 98 GLY A O 1
ATOM 740 N N . ILE A 1 99 ? -9.542 -1.850 19.265 1.00 77.12 99 ILE A N 1
ATOM 741 C CA . ILE A 1 99 ? -9.298 -1.887 20.717 1.00 77.12 99 ILE A CA 1
ATOM 742 C C . ILE A 1 99 ? -10.256 -0.941 21.451 1.00 77.12 99 ILE A C 1
ATOM 744 O O . ILE A 1 99 ? -10.872 -1.338 22.438 1.00 77.12 99 ILE A O 1
ATOM 748 N N . ALA A 1 100 ? -10.444 0.286 20.958 1.00 75.56 100 ALA A N 1
ATOM 749 C CA . ALA A 1 100 ? -11.382 1.237 21.554 1.00 75.56 100 ALA A CA 1
ATOM 750 C C . ALA A 1 100 ? -12.837 0.725 21.526 1.00 75.56 100 ALA A C 1
ATOM 752 O O . ALA A 1 100 ? -13.573 0.906 22.499 1.00 75.56 100 ALA A O 1
ATOM 753 N N . GLY A 1 101 ? -13.247 0.046 20.448 1.00 71.06 101 GLY A N 1
ATOM 754 C CA . GLY A 1 101 ? -14.559 -0.605 20.348 1.00 71.06 101 GLY A CA 1
ATOM 755 C C . GLY A 1 101 ? -14.738 -1.758 21.344 1.00 71.06 101 GLY A C 1
ATOM 756 O O . GLY A 1 101 ? -15.781 -1.861 21.989 1.00 71.06 101 GLY A O 1
ATOM 757 N N . LEU A 1 102 ? -13.700 -2.580 21.541 1.00 72.12 102 LEU A N 1
ATOM 758 C CA . LEU A 1 102 ? -13.689 -3.650 22.550 1.00 72.12 102 LEU A CA 1
ATOM 759 C C . LEU A 1 102 ? -13.814 -3.092 23.975 1.00 72.12 102 LEU A C 1
ATOM 761 O O . LEU A 1 102 ? -14.633 -3.575 24.753 1.00 72.12 102 LEU A O 1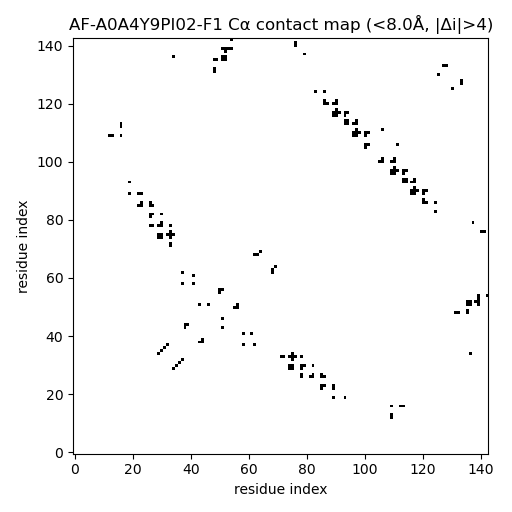
ATOM 765 N N . LEU A 1 103 ? -13.045 -2.047 24.300 1.00 76.19 103 LEU A N 1
ATOM 766 C CA . LEU A 1 103 ? -13.043 -1.418 25.628 1.00 76.19 103 LEU A CA 1
ATOM 767 C C . LEU A 1 103 ? -14.363 -0.714 25.970 1.00 76.19 103 LEU A C 1
ATOM 769 O O . LEU A 1 103 ? -14.690 -0.559 27.143 1.00 76.19 103 LEU A O 1
ATOM 773 N N . THR A 1 104 ? -15.126 -0.286 24.964 1.00 76.56 104 THR A N 1
ATOM 774 C CA . THR A 1 104 ? -16.406 0.414 25.157 1.00 76.56 104 THR A CA 1
ATOM 775 C C . THR A 1 104 ? -17.627 -0.508 25.077 1.00 76.56 104 THR A C 1
ATOM 777 O O . THR A 1 104 ? -18.743 -0.043 25.296 1.00 76.56 104 THR A O 1
ATOM 780 N N . GLY A 1 105 ? -17.437 -1.809 24.808 1.00 65.25 105 GLY A N 1
ATOM 781 C CA . GLY A 1 105 ? -18.519 -2.798 24.701 1.00 65.25 105 GLY A CA 1
ATOM 782 C C . GLY A 1 105 ? -19.321 -2.736 23.392 1.00 65.25 105 GLY A C 1
ATOM 783 O O . GLY A 1 105 ? -20.282 -3.487 23.229 1.00 65.25 105 GLY A O 1
ATOM 784 N N . ASP A 1 106 ? -18.924 -1.884 22.442 1.00 64.81 106 ASP A N 1
ATOM 785 C CA . ASP A 1 106 ? -19.648 -1.610 21.193 1.00 64.81 106 ASP A CA 1
ATOM 786 C C . ASP A 1 106 ? -18.990 -2.358 20.012 1.00 64.81 106 ASP A C 1
ATOM 788 O O . ASP A 1 106 ? -18.381 -1.804 19.098 1.00 64.81 106 ASP A O 1
ATOM 792 N N . ILE A 1 107 ? -19.039 -3.691 20.088 1.00 62.03 107 ILE A N 1
ATOM 793 C CA . ILE A 1 107 ? -18.184 -4.608 19.308 1.00 62.03 107 ILE A CA 1
ATOM 794 C C . ILE A 1 107 ? -18.576 -4.761 17.826 1.00 62.03 107 ILE A C 1
ATOM 796 O O . ILE A 1 107 ? -17.780 -5.217 17.006 1.00 62.03 107 ILE A O 1
ATOM 800 N N . ARG A 1 108 ? -19.822 -4.476 17.441 1.00 66.62 108 ARG A N 1
ATOM 801 C CA . ARG A 1 108 ? -20.460 -5.346 16.433 1.00 66.62 108 ARG A CA 1
ATOM 802 C C . ARG A 1 108 ? -20.262 -5.019 14.953 1.00 66.62 108 ARG A C 1
ATOM 804 O O . ARG A 1 108 ? -20.508 -5.908 14.144 1.00 66.62 108 ARG A O 1
ATOM 811 N N . ARG A 1 109 ? -19.828 -3.823 14.548 1.00 63.44 109 ARG A N 1
ATOM 812 C CA . ARG A 1 109 ? -19.620 -3.521 13.108 1.00 63.44 109 ARG A CA 1
ATOM 813 C C . ARG A 1 109 ? -18.351 -2.731 12.823 1.00 63.44 109 ARG A C 1
ATOM 815 O O . ARG A 1 109 ? -17.622 -3.078 11.901 1.00 63.44 109 ARG A O 1
ATOM 822 N N . THR A 1 110 ? -18.047 -1.735 13.643 1.00 64.62 110 THR A N 1
ATOM 823 C CA . THR A 1 110 ? -16.895 -0.842 13.456 1.00 64.62 110 THR A CA 1
ATOM 824 C C . THR A 1 110 ? -15.580 -1.549 13.762 1.00 64.62 110 THR A C 1
ATOM 826 O O . THR A 1 110 ? -14.644 -1.470 12.972 1.00 64.62 110 THR A O 1
ATOM 829 N N . ALA A 1 111 ? -15.538 -2.332 14.846 1.00 66.69 111 ALA A N 1
ATOM 830 C CA . ALA A 1 111 ? -14.380 -3.161 15.172 1.00 66.69 111 ALA A CA 1
ATOM 831 C C . ALA A 1 111 ? -14.159 -4.270 14.129 1.00 66.69 111 ALA A C 1
ATOM 833 O O . ALA A 1 111 ? -13.027 -4.510 13.728 1.00 66.69 111 ALA A O 1
ATOM 834 N N . ALA A 1 112 ? -15.228 -4.895 13.621 1.00 68.19 112 ALA A N 1
ATOM 835 C CA . ALA A 1 112 ? -15.124 -5.900 12.562 1.00 68.19 112 ALA A CA 1
ATOM 836 C C . ALA A 1 112 ? -14.591 -5.303 11.245 1.00 68.19 112 ALA A C 1
ATOM 838 O O . ALA A 1 112 ? -13.675 -5.862 10.648 1.00 68.19 112 ALA A O 1
ATOM 839 N N . ALA A 1 113 ? -15.107 -4.143 10.822 1.00 67.06 113 ALA A N 1
ATOM 840 C CA . ALA A 1 113 ? -14.624 -3.443 9.632 1.00 67.06 113 ALA A CA 1
ATOM 841 C C . ALA A 1 113 ? -13.158 -3.000 9.781 1.00 67.06 113 ALA A C 1
ATOM 843 O O . ALA A 1 113 ? -12.364 -3.201 8.866 1.00 67.06 113 ALA A O 1
ATOM 844 N N . ALA A 1 114 ? -12.778 -2.467 10.946 1.00 68.81 114 ALA A N 1
ATOM 845 C CA . ALA A 1 114 ? -11.398 -2.089 11.234 1.00 68.81 114 ALA A CA 1
ATOM 846 C C . ALA A 1 114 ? -10.459 -3.308 11.221 1.00 68.81 114 ALA A C 1
ATOM 848 O O . ALA A 1 114 ? -9.388 -3.255 10.626 1.00 68.81 114 ALA A O 1
ATOM 849 N N . MET A 1 115 ? -10.875 -4.440 11.792 1.00 70.06 115 MET A N 1
ATOM 850 C CA . MET A 1 115 ? -10.084 -5.672 11.756 1.00 70.06 115 MET A CA 1
ATOM 851 C C . MET A 1 115 ? -9.913 -6.207 10.333 1.00 70.06 115 MET A C 1
ATOM 853 O O . MET A 1 115 ? -8.807 -6.588 9.977 1.00 70.06 115 MET A O 1
ATOM 857 N N . ILE A 1 116 ? -10.953 -6.170 9.492 1.00 75.56 116 ILE A N 1
ATOM 858 C CA . ILE A 1 116 ? -10.842 -6.560 8.075 1.00 75.56 116 ILE A CA 1
ATOM 859 C C . ILE A 1 116 ? -9.836 -5.662 7.343 1.00 75.56 116 ILE A C 1
ATOM 861 O O . ILE A 1 116 ? -8.977 -6.167 6.619 1.00 75.56 116 ILE A O 1
ATOM 865 N N . VAL A 1 117 ? -9.906 -4.343 7.557 1.00 72.69 117 VAL A N 1
ATOM 866 C CA . VAL A 1 117 ? -8.963 -3.380 6.966 1.00 72.69 117 VAL A CA 1
ATOM 867 C C . VAL A 1 117 ? -7.534 -3.641 7.451 1.00 72.69 117 VAL A C 1
ATOM 869 O O . VAL A 1 117 ? -6.613 -3.668 6.638 1.00 72.69 117 VAL A O 1
ATOM 872 N N . LEU A 1 118 ? -7.345 -3.904 8.747 1.00 74.69 118 LEU A N 1
ATOM 873 C CA . LEU A 1 118 ? -6.053 -4.264 9.330 1.00 74.69 118 LEU A CA 1
ATOM 874 C C . LEU A 1 118 ? -5.500 -5.559 8.726 1.00 74.69 118 LEU A C 1
ATOM 876 O O . LEU A 1 118 ? -4.359 -5.580 8.274 1.00 74.69 118 LEU A O 1
ATOM 880 N N . THR A 1 119 ? -6.294 -6.631 8.697 1.00 74.75 119 THR A N 1
ATOM 881 C CA . THR A 1 119 ? -5.878 -7.920 8.132 1.00 74.75 119 THR A CA 1
ATOM 882 C C . THR A 1 119 ? -5.507 -7.767 6.659 1.00 74.75 119 THR A C 1
ATOM 884 O O . THR A 1 119 ? -4.474 -8.284 6.243 1.00 74.75 119 THR A O 1
ATOM 887 N N . GLY A 1 120 ? -6.293 -7.009 5.888 1.00 76.06 120 GLY A N 1
ATOM 888 C CA . GLY A 1 120 ? -5.985 -6.697 4.493 1.00 76.06 120 GLY A CA 1
ATOM 889 C C . GLY A 1 120 ? -4.668 -5.933 4.341 1.00 76.06 120 GLY A C 1
ATOM 890 O O . GLY A 1 120 ? -3.825 -6.331 3.541 1.00 76.06 120 GLY A O 1
ATOM 891 N N . ALA A 1 121 ? -4.451 -4.887 5.146 1.00 73.00 121 ALA A N 1
ATOM 892 C CA . ALA A 1 121 ? -3.218 -4.100 5.128 1.00 73.00 121 ALA A CA 1
ATOM 893 C C . ALA A 1 121 ? -1.987 -4.936 5.513 1.00 73.00 121 ALA A C 1
ATOM 895 O O . ALA A 1 121 ? -0.953 -4.841 4.855 1.00 73.00 121 ALA A O 1
ATOM 896 N N . CYS A 1 122 ? -2.103 -5.794 6.530 1.00 73.81 122 CYS A N 1
ATOM 897 C CA . CYS A 1 122 ? -1.037 -6.707 6.933 1.00 73.81 122 CYS A CA 1
ATOM 898 C C . CYS A 1 122 ? -0.746 -7.765 5.864 1.00 73.81 122 CYS A C 1
ATOM 900 O O . CYS A 1 122 ? 0.420 -8.019 5.585 1.00 73.81 122 CYS A O 1
ATOM 902 N N . ALA A 1 123 ? -1.771 -8.360 5.247 1.00 74.06 123 ALA A N 1
ATOM 903 C CA . ALA A 1 123 ? -1.596 -9.358 4.193 1.00 74.06 123 ALA A CA 1
ATOM 904 C C . ALA A 1 123 ? -0.943 -8.754 2.940 1.00 74.06 123 ALA A C 1
ATOM 906 O O . ALA A 1 123 ? 0.006 -9.327 2.410 1.00 74.06 123 ALA A O 1
ATOM 907 N N . LEU A 1 124 ? -1.398 -7.570 2.512 1.00 71.06 124 LEU A N 1
ATOM 908 C CA . LEU A 1 124 ? -0.788 -6.812 1.415 1.00 71.06 124 LEU A CA 1
ATOM 909 C C . LEU A 1 124 ? 0.650 -6.401 1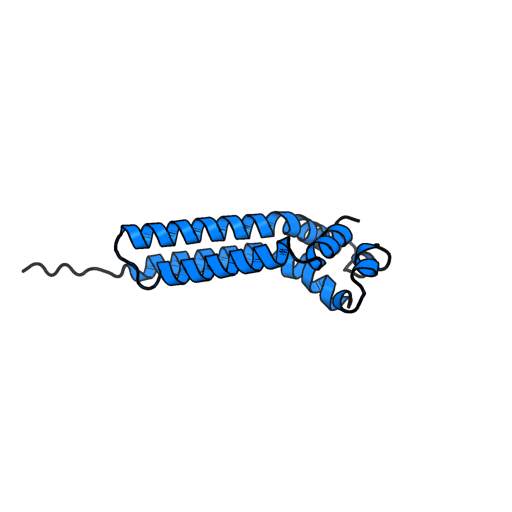.746 1.00 71.06 124 LEU A C 1
ATOM 911 O O . LEU A 1 124 ? 1.531 -6.549 0.907 1.00 71.06 124 LEU A O 1
ATOM 915 N N . GLY A 1 125 ? 0.898 -5.936 2.972 1.00 71.06 125 GLY A N 1
ATOM 916 C CA . GLY A 1 125 ? 2.234 -5.582 3.446 1.00 71.06 125 GLY A CA 1
ATOM 917 C C . GLY A 1 125 ? 3.183 -6.780 3.506 1.00 71.06 125 GLY A C 1
ATOM 918 O O . GLY A 1 125 ? 4.331 -6.654 3.098 1.00 71.06 125 GLY A O 1
ATOM 919 N N . LEU A 1 126 ? 2.719 -7.953 3.951 1.00 69.69 126 LEU A N 1
ATOM 920 C CA . LEU A 1 126 ? 3.522 -9.182 3.945 1.00 69.69 126 LEU A CA 1
ATOM 921 C C . LEU A 1 126 ? 3.809 -9.662 2.523 1.00 69.69 126 LEU A C 1
ATOM 923 O O . LEU A 1 126 ? 4.951 -9.987 2.219 1.00 69.69 126 LEU A O 1
ATOM 927 N N . ALA A 1 127 ? 2.791 -9.696 1.661 1.00 68.94 127 ALA A N 1
ATOM 928 C CA . ALA A 1 127 ? 2.954 -10.079 0.260 1.00 68.94 127 ALA A CA 1
ATOM 929 C C . ALA A 1 127 ? 3.937 -9.146 -0.461 1.00 68.94 127 ALA A C 1
ATOM 931 O O . ALA A 1 127 ? 4.740 -9.597 -1.273 1.00 68.94 127 ALA A O 1
ATOM 932 N N . TRP A 1 128 ? 3.910 -7.858 -0.109 1.00 69.88 128 TRP A N 1
ATOM 933 C CA . TRP A 1 128 ? 4.903 -6.886 -0.534 1.00 69.88 128 TRP A CA 1
ATOM 934 C C . TRP A 1 128 ? 6.295 -7.225 0.007 1.00 69.88 128 TRP A C 1
ATOM 936 O O . TRP A 1 128 ? 7.220 -7.405 -0.767 1.00 69.88 128 TRP A O 1
ATOM 946 N N . PHE A 1 129 ? 6.472 -7.344 1.323 1.00 68.81 129 PHE A N 1
ATOM 947 C CA . PHE A 1 129 ? 7.802 -7.444 1.938 1.00 68.81 129 PHE A CA 1
ATOM 948 C C . PHE A 1 129 ? 8.508 -8.788 1.705 1.00 68.81 129 PHE A C 1
ATOM 950 O O . PHE A 1 129 ? 9.733 -8.840 1.701 1.00 68.81 129 PHE A O 1
ATOM 957 N N . LEU A 1 130 ? 7.746 -9.873 1.548 1.00 68.62 130 LEU A N 1
ATOM 958 C CA . LEU A 1 130 ? 8.275 -11.236 1.422 1.00 68.62 130 LEU A CA 1
ATOM 959 C C . LEU A 1 130 ? 8.312 -11.747 -0.023 1.00 68.62 130 LEU A C 1
ATOM 961 O O . LEU A 1 130 ? 8.813 -12.842 -0.256 1.00 68.62 130 LEU A O 1
ATOM 965 N N . GLY A 1 131 ? 7.749 -11.009 -0.980 1.00 73.94 131 GLY A N 1
ATOM 966 C CA . GLY A 1 131 ? 7.747 -11.421 -2.379 1.00 73.94 131 GLY A CA 1
ATOM 967 C C . GLY A 1 131 ? 9.055 -11.060 -3.074 1.00 73.94 131 GLY A C 1
ATOM 968 O O . GLY A 1 131 ? 9.407 -9.886 -3.128 1.00 73.94 131 GLY A O 1
ATOM 969 N N . ASP A 1 132 ? 9.714 -12.031 -3.709 1.00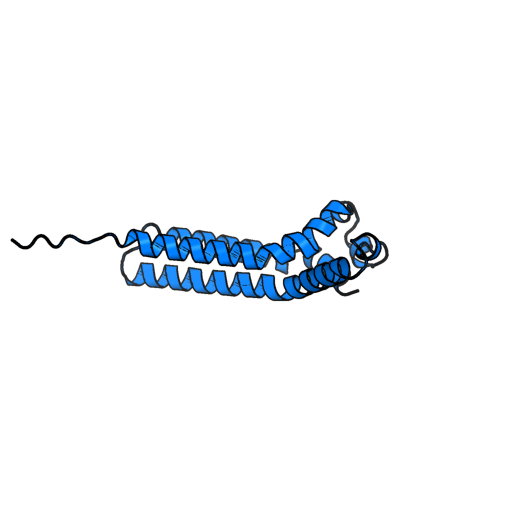 74.94 132 ASP A N 1
ATOM 970 C CA . ASP A 1 132 ? 10.897 -11.797 -4.561 1.00 74.94 132 ASP A CA 1
ATOM 971 C C . ASP A 1 132 ? 10.632 -10.739 -5.652 1.00 74.94 132 ASP A C 1
ATOM 973 O O . ASP A 1 132 ? 11.518 -9.993 -6.073 1.00 74.94 132 ASP A O 1
ATOM 977 N N . THR A 1 133 ? 9.368 -10.609 -6.061 1.00 72.94 133 THR A N 1
ATOM 978 C CA . THR A 1 133 ? 8.886 -9.585 -6.988 1.00 72.94 133 THR A CA 1
ATOM 979 C C . THR A 1 133 ? 9.061 -8.161 -6.461 1.00 72.94 133 THR A C 1
ATOM 981 O O . THR A 1 133 ? 9.340 -7.267 -7.253 1.00 72.94 133 THR A O 1
ATOM 984 N N . SER A 1 134 ? 8.917 -7.903 -5.157 1.00 73.19 134 SER A N 1
ATOM 985 C CA . SER A 1 134 ? 9.068 -6.541 -4.622 1.00 73.19 134 SER A CA 1
ATOM 986 C C . SER A 1 134 ? 10.526 -6.105 -4.582 1.00 73.19 134 SER A C 1
ATOM 988 O O . SER A 1 134 ? 10.818 -4.953 -4.902 1.00 73.19 134 SER A O 1
ATOM 990 N N . ALA A 1 135 ? 11.438 -7.025 -4.258 1.00 75.06 135 ALA A N 1
ATOM 991 C CA . ALA A 1 135 ? 12.871 -6.788 -4.326 1.00 75.06 135 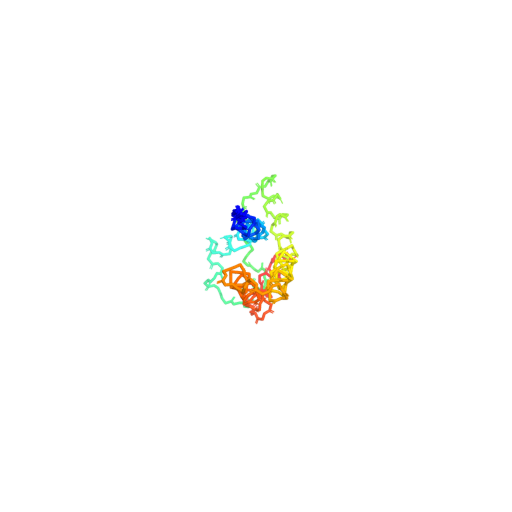ALA A CA 1
ATOM 992 C C . ALA A 1 135 ? 13.268 -6.460 -5.768 1.00 75.06 135 ALA A C 1
ATOM 994 O O . ALA A 1 135 ? 13.843 -5.403 -6.013 1.00 75.06 135 ALA A O 1
ATOM 995 N N . ALA A 1 136 ? 12.841 -7.284 -6.730 1.00 76.19 136 ALA A N 1
ATOM 996 C CA . ALA A 1 136 ? 13.090 -7.041 -8.146 1.00 76.19 136 ALA A CA 1
ATOM 997 C C . ALA A 1 136 ? 12.485 -5.706 -8.628 1.00 76.19 136 ALA A C 1
ATOM 999 O O . ALA A 1 136 ? 13.153 -4.957 -9.335 1.00 76.19 136 ALA A O 1
ATOM 1000 N N . LEU A 1 137 ? 11.250 -5.370 -8.227 1.00 74.25 137 LEU A N 1
ATOM 1001 C CA . LEU A 1 137 ? 10.588 -4.104 -8.583 1.00 74.25 137 LEU A CA 1
ATOM 1002 C C . LEU A 1 137 ? 11.299 -2.891 -7.980 1.00 74.25 137 LEU A C 1
ATOM 1004 O O . LEU A 1 137 ? 11.380 -1.846 -8.620 1.00 74.25 137 LEU A O 1
ATOM 1008 N N . THR A 1 138 ? 11.798 -3.025 -6.753 1.00 76.38 138 THR A N 1
ATOM 1009 C CA . THR A 1 138 ? 12.522 -1.958 -6.059 1.00 76.38 138 THR A CA 1
ATOM 1010 C C . THR A 1 138 ? 13.878 -1.733 -6.714 1.00 76.38 138 THR A C 1
ATOM 1012 O O . THR A 1 138 ? 14.193 -0.595 -7.046 1.00 76.38 138 THR A O 1
ATOM 1015 N N . THR A 1 139 ? 14.640 -2.802 -6.964 1.00 76.88 139 THR A N 1
ATOM 1016 C CA . THR A 1 139 ? 15.925 -2.734 -7.673 1.00 76.88 139 THR A CA 1
ATOM 1017 C C . THR A 1 139 ? 15.746 -2.130 -9.057 1.00 76.88 139 THR A C 1
ATOM 1019 O O . THR A 1 139 ? 16.387 -1.131 -9.350 1.00 76.88 139 THR A O 1
ATOM 1022 N N . TRP A 1 140 ? 14.798 -2.639 -9.850 1.00 73.81 140 TRP A N 1
ATOM 1023 C CA . TRP A 1 140 ? 14.470 -2.086 -11.166 1.00 73.81 140 TRP A CA 1
ATOM 1024 C C . TRP A 1 140 ? 14.151 -0.589 -11.119 1.00 73.81 140 TRP A C 1
ATOM 1026 O O . TRP A 1 140 ? 14.523 0.159 -12.017 1.00 73.81 140 TRP A O 1
ATOM 1036 N N . ARG A 1 141 ? 13.420 -0.141 -10.093 1.00 73.19 141 ARG A N 1
ATOM 1037 C CA . ARG A 1 141 ? 13.018 1.259 -10.011 1.00 73.19 141 ARG A CA 1
ATOM 1038 C C . ARG A 1 141 ? 14.156 2.181 -9.587 1.00 73.19 141 ARG A C 1
ATOM 1040 O O . ARG A 1 141 ? 14.081 3.355 -9.930 1.00 73.19 141 ARG A O 1
ATOM 1047 N N . MET A 1 142 ? 15.119 1.679 -8.812 1.00 72.56 142 MET A N 1
ATOM 1048 C CA . MET A 1 142 ? 16.254 2.447 -8.290 1.00 72.56 142 MET A CA 1
ATOM 1049 C C . MET A 1 142 ? 17.468 2.481 -9.222 1.00 72.56 142 MET A C 1
ATOM 1051 O O . MET A 1 142 ? 18.226 3.448 -9.146 1.00 72.56 142 MET A O 1
ATOM 1055 N N . ASP A 1 143 ? 17.654 1.447 -10.040 1.00 68.56 143 ASP A N 1
ATOM 1056 C CA . ASP A 1 143 ? 18.633 1.406 -11.137 1.00 68.56 143 ASP A CA 1
ATOM 1057 C C . ASP A 1 143 ? 18.188 2.328 -12.279 1.00 68.56 143 ASP A C 1
ATOM 1059 O O . ASP A 1 143 ? 19.018 2.901 -13.021 1.00 68.56 143 ASP A O 1
#

Nearest PDB structures (foldseek):
  4jeu-assembly1_B  TM=4.387E-01  e=2.771E+00  Rattus norvegicus
  4mrn-assembly1_A  TM=2.382E-01  e=6.529E+00  Novosphingobium aromaticivorans DSM 12444

Secondary structure (DSSP, 8-state):
--------THHHHHHHHHHHHHHHHHHHHHHIIIIIHHHHHTTGGGS-HHHHHTT-S-TTTTSPPSHHHHHHHHHHHHHHHHHHHHHHHHHHHHHHHHHHHHHHT--SSHHHHHHHHHHHHHHHHHHHHH-HHHHHHHHHHH-

pLDDT: mean 73.29, std 7.31, range [47.0, 83.69]

Mean predicted aligned error: 10.05 Å

Foldseek 3Di:
DDPPPPPDPVVVLVVLLVVLVVLLCVLCVLQCQLFVVLCVVVPVVVDDLVVLLVLPSQCLVVADDDPVSVVSLVSNVVSLVRNLVSLVVLLVSLVVQLVVCVVVVNHDPSNVSSVVSNVVSVVVNCCCVVPSVNVSSNSSSVD